Protein AF-A0A2G2Q8Y3-F1 (afdb_monomer_lite)

Radius of gyration: 14.85 Å; chains: 1; bounding box: 38×29×39 Å

Secondary structure (DSSP, 8-state):
---HHHHHHHHHHHHHHHHHHHHHHHHHHHHHHHHH-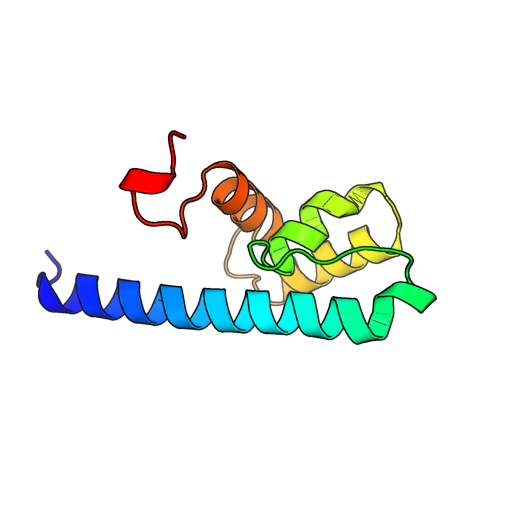-PPPTT--HHHHHHHTTTT-HHHHHHHHHHHHHTTTSTTHHHHHHHHHHTTTTS-GGGTT-

Sequence (98 aa):
MKHPKIELFLLQVKQVLIAVDQLLNTLLGLIFVFTVGVISWADETVSAKAYRLRDSSKGWYRAMRVFNAIFFWQTDHCKTAFMSELKREHLPVVYRNL

Foldseek 3Di:
DDDPVVVVVVLVVVLVVQQVQLVVQQVVQVVCCVPPVDHRDSLAGPLLVLVVCLVVDVVSVVVNVVVCVVVVVDVSVSVVSVVCSLQVVSDDPVPRPD

pLDDT: mean 93.32, std 7.57, range [53.84, 98.44]

Structure (mmCIF, N/CA/C/O backbone):
data_AF-A0A2G2Q8Y3-F1
#
_entry.id   AF-A0A2G2Q8Y3-F1
#
loop_
_atom_site.group_PDB
_atom_site.id
_atom_site.type_symbol
_atom_site.label_atom_id
_atom_site.label_alt_id
_atom_site.label_comp_id
_atom_site.label_asym_id
_atom_site.label_entity_id
_atom_site.label_seq_id
_atom_site.pdbx_PDB_ins_code
_atom_site.Cartn_x
_atom_site.Cartn_y
_atom_site.Cartn_z
_atom_site.occupancy
_atom_site.B_iso_or_equiv
_atom_site.auth_seq_id
_atom_site.auth_comp_id
_atom_site.auth_asym_id
_atom_site.auth_atom_id
_atom_site.pdbx_PDB_model_num
ATOM 1 N N . MET A 1 1 ? -20.556 -8.763 20.253 1.00 53.84 1 MET A N 1
ATOM 2 C CA . MET A 1 1 ? -20.538 -7.313 19.955 1.00 53.84 1 MET A CA 1
ATOM 3 C C . MET A 1 1 ? -19.281 -6.731 20.577 1.00 53.84 1 MET A C 1
ATOM 5 O O . MET A 1 1 ? -19.107 -6.899 21.779 1.00 53.84 1 MET A O 1
ATOM 9 N N . LYS A 1 2 ? -18.359 -6.164 19.791 1.00 59.41 2 LYS A N 1
ATOM 10 C CA . LYS A 1 2 ? -17.167 -5.515 20.360 1.00 59.41 2 LYS A CA 1
ATOM 11 C C . LYS A 1 2 ? -17.595 -4.184 20.986 1.00 59.41 2 LYS A C 1
ATOM 13 O O . LYS A 1 2 ? -18.508 -3.533 20.492 1.00 59.41 2 LYS A O 1
ATOM 18 N N . HIS A 1 3 ? -16.985 -3.812 22.106 1.00 74.69 3 HIS A N 1
ATOM 19 C CA . HIS A 1 3 ? -17.299 -2.557 22.786 1.00 74.69 3 HIS A CA 1
ATOM 20 C C . HIS A 1 3 ? -16.907 -1.366 21.884 1.00 74.69 3 HIS A C 1
ATOM 22 O O . HIS A 1 3 ? -15.804 -1.392 21.332 1.00 74.69 3 HIS A O 1
ATOM 28 N N . PRO A 1 4 ? -17.722 -0.300 21.763 1.00 88.12 4 PRO A N 1
ATOM 29 C CA . PRO A 1 4 ? -17.496 0.788 20.799 1.00 88.12 4 PRO A CA 1
ATOM 30 C C . PRO A 1 4 ? -16.113 1.450 20.925 1.00 88.12 4 PRO A C 1
ATOM 32 O O . PRO A 1 4 ? -15.467 1.754 19.928 1.00 88.12 4 PRO A O 1
ATOM 35 N N . LYS A 1 5 ? -15.586 1.593 22.149 1.00 92.44 5 LYS A N 1
ATOM 36 C CA . LYS A 1 5 ? -14.222 2.118 22.372 1.00 92.44 5 LYS A CA 1
ATOM 37 C C . LYS A 1 5 ? -13.110 1.225 21.799 1.00 92.44 5 LYS A C 1
ATOM 39 O O .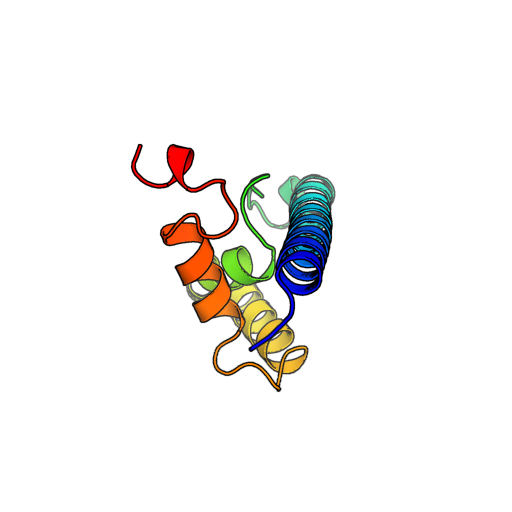 LYS A 1 5 ? -12.080 1.742 21.382 1.00 92.44 5 LYS A O 1
ATOM 44 N N . ILE A 1 6 ? -13.305 -0.096 21.774 1.00 93.25 6 ILE A N 1
ATOM 45 C CA . ILE A 1 6 ? -12.320 -1.040 21.223 1.00 93.25 6 ILE A CA 1
ATOM 46 C C . ILE A 1 6 ? -12.260 -0.889 19.702 1.00 93.25 6 ILE A C 1
ATOM 48 O O . ILE A 1 6 ? -11.174 -0.886 19.135 1.00 93.25 6 ILE A O 1
ATOM 52 N N . GLU A 1 7 ? -13.402 -0.722 19.035 1.00 91.69 7 GLU A N 1
ATOM 53 C CA . GLU A 1 7 ? -13.435 -0.526 17.581 1.00 91.69 7 GLU A CA 1
ATOM 54 C C . GLU A 1 7 ? -12.750 0.777 17.163 1.00 91.69 7 GLU A C 1
ATOM 56 O O . GLU A 1 7 ? -11.943 0.769 16.234 1.00 91.69 7 GLU A O 1
ATOM 61 N N . LEU A 1 8 ? -12.991 1.866 17.900 1.00 91.88 8 LEU A N 1
ATOM 62 C CA . LEU A 1 8 ? -12.304 3.142 17.683 1.00 91.88 8 LEU A CA 1
ATOM 63 C C . LEU A 1 8 ? -10.787 3.014 17.864 1.00 91.88 8 LEU A C 1
ATOM 65 O O . LEU A 1 8 ? -10.022 3.502 17.035 1.00 91.88 8 LEU A O 1
ATOM 69 N N . PHE A 1 9 ? -10.346 2.319 18.915 1.00 95.31 9 PHE A N 1
ATOM 70 C CA . PHE A 1 9 ? -8.92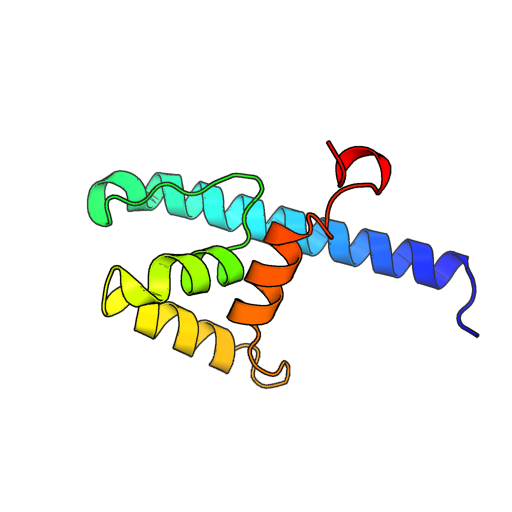4 2.075 19.144 1.00 95.31 9 PHE A CA 1
ATOM 71 C C . PHE A 1 9 ? -8.289 1.269 18.002 1.00 95.31 9 PHE A C 1
ATOM 73 O O . PHE A 1 9 ? -7.249 1.657 17.475 1.00 95.31 9 PHE A O 1
ATOM 80 N N . LEU A 1 10 ? -8.931 0.180 17.567 1.00 94.88 10 LEU A N 1
ATOM 81 C CA . LEU A 1 10 ? -8.437 -0.644 16.459 1.00 94.88 10 LEU A CA 1
ATOM 82 C C . LEU A 1 10 ? -8.385 0.134 15.137 1.00 94.88 10 LEU A C 1
ATOM 84 O O . LEU A 1 10 ? -7.438 -0.034 14.368 1.00 94.88 10 LEU A O 1
ATOM 88 N N . LEU A 1 11 ? -9.367 1.004 14.883 1.00 92.69 11 LEU A N 1
ATOM 89 C CA . LEU A 1 11 ? -9.345 1.904 13.733 1.00 92.69 11 LEU A CA 1
ATOM 90 C C . LEU A 1 11 ? -8.137 2.844 13.794 1.00 92.69 11 LEU A C 1
ATOM 92 O O . LEU A 1 11 ? -7.438 2.994 12.794 1.00 92.69 11 LEU A O 1
ATOM 96 N N . GLN A 1 12 ? -7.857 3.431 14.960 1.00 96.06 12 GLN A N 1
ATOM 97 C CA . GLN A 1 12 ? -6.716 4.327 15.131 1.00 96.06 12 GLN A CA 1
ATOM 98 C C . GLN A 1 12 ? -5.383 3.604 14.912 1.00 96.06 12 GLN A C 1
ATOM 100 O O . GLN A 1 12 ? -4.512 4.118 14.213 1.00 96.06 12 GLN A O 1
ATOM 105 N N . VAL A 1 13 ? -5.236 2.390 15.449 1.00 97.62 13 VAL A N 1
ATOM 106 C CA . VAL A 1 13 ? -4.052 1.554 15.204 1.00 97.62 13 VAL A CA 1
ATOM 107 C C . VAL A 1 13 ? -3.884 1.288 13.707 1.00 97.62 13 VAL A C 1
ATOM 109 O O . VAL A 1 13 ? -2.788 1.461 13.178 1.00 97.62 13 VAL A O 1
ATOM 112 N N . LYS A 1 14 ? -4.965 0.942 12.995 1.00 95.88 14 LYS A N 1
ATOM 113 C CA . LYS A 1 14 ? -4.927 0.735 11.539 1.00 95.88 14 LYS A CA 1
ATOM 114 C C . LYS A 1 14 ? -4.447 1.988 10.794 1.00 95.88 14 LYS A C 1
ATOM 116 O O . LYS A 1 14 ? -3.627 1.859 9.892 1.00 95.88 14 LYS A O 1
ATOM 121 N N . GLN A 1 15 ? -4.920 3.175 11.174 1.00 97.06 15 GLN A N 1
ATOM 122 C CA . GLN A 1 15 ? -4.498 4.440 10.557 1.00 97.06 15 GLN A CA 1
ATOM 123 C C . GLN A 1 15 ? -3.003 4.706 10.745 1.00 97.06 15 GLN A C 1
ATOM 125 O O . GLN A 1 15 ? -2.321 5.058 9.789 1.00 97.06 15 GLN A O 1
ATOM 130 N N . VAL A 1 16 ? -2.473 4.471 11.949 1.00 98.25 16 VAL A N 1
ATOM 131 C CA . VAL A 1 16 ? -1.033 4.620 12.214 1.00 98.25 16 VAL A CA 1
ATOM 132 C C . VAL A 1 16 ? -0.214 3.668 11.342 1.00 98.25 16 VAL A C 1
ATOM 134 O O . VAL A 1 16 ? 0.773 4.089 10.747 1.00 98.25 16 VAL A O 1
ATOM 137 N N . LEU A 1 17 ? -0.635 2.406 11.216 1.00 97.44 17 LEU A N 1
ATOM 138 C CA . LEU A 1 17 ? 0.064 1.428 10.376 1.00 97.44 17 LEU A CA 1
ATOM 139 C C . LEU A 1 17 ? 0.063 1.825 8.892 1.00 97.44 17 LEU A C 1
ATOM 141 O O . LEU A 1 17 ? 1.092 1.698 8.235 1.00 97.44 17 LEU A O 1
ATOM 145 N N . ILE A 1 18 ? -1.058 2.341 8.380 1.00 97.62 18 ILE A N 1
ATOM 146 C CA . ILE A 1 18 ? -1.152 2.840 6.998 1.00 97.62 18 ILE A CA 1
ATOM 147 C C . ILE A 1 18 ? -0.239 4.053 6.799 1.00 97.62 18 ILE A C 1
ATOM 149 O O . ILE A 1 18 ? 0.513 4.089 5.830 1.00 97.62 18 ILE A O 1
ATOM 153 N N . ALA A 1 19 ? -0.249 5.008 7.732 1.00 98.12 19 ALA A N 1
ATOM 154 C CA . ALA A 1 19 ? 0.596 6.196 7.652 1.00 98.12 19 ALA A CA 1
ATOM 155 C C . ALA A 1 19 ? 2.093 5.843 7.651 1.00 98.12 19 ALA A C 1
ATOM 157 O O . ALA A 1 19 ? 2.868 6.431 6.899 1.00 98.12 19 ALA A O 1
ATOM 158 N N . VAL A 1 20 ? 2.505 4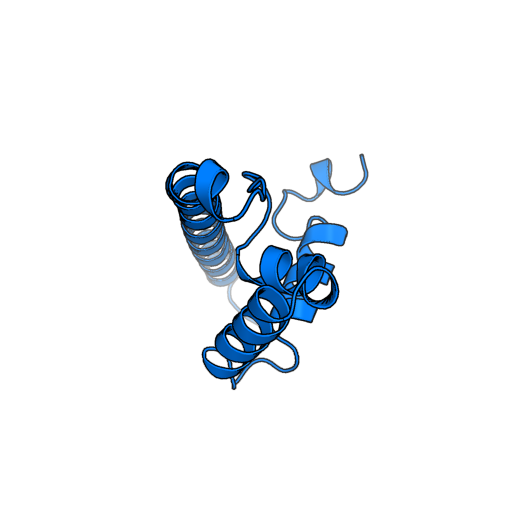.860 8.460 1.00 98.38 20 VAL A N 1
ATOM 159 C CA . VAL A 1 20 ? 3.885 4.352 8.458 1.00 98.38 20 VAL A CA 1
ATOM 160 C C . VAL A 1 20 ? 4.235 3.720 7.110 1.00 98.38 20 VAL A C 1
ATOM 162 O O . VAL A 1 20 ? 5.301 4.007 6.570 1.00 98.38 20 VAL A O 1
ATOM 165 N N . ASP A 1 21 ? 3.351 2.900 6.541 1.00 97.69 21 ASP A N 1
ATOM 166 C CA . ASP A 1 21 ? 3.581 2.270 5.236 1.00 97.69 21 ASP A CA 1
ATOM 167 C C . ASP A 1 21 ? 3.703 3.308 4.105 1.00 97.69 21 ASP A C 1
ATOM 169 O O . ASP A 1 21 ? 4.656 3.275 3.329 1.00 97.69 21 ASP A O 1
ATOM 173 N N . GLN A 1 22 ? 2.806 4.295 4.069 1.00 97.50 22 GLN A N 1
ATOM 174 C CA . GLN A 1 22 ? 2.827 5.395 3.101 1.00 97.50 22 GLN A CA 1
ATOM 175 C C . GLN A 1 22 ? 4.075 6.284 3.249 1.00 97.50 22 GLN A C 1
ATOM 177 O O . GLN A 1 22 ? 4.696 6.678 2.254 1.00 97.50 22 GLN A O 1
ATOM 182 N N . LEU A 1 23 ? 4.513 6.550 4.485 1.00 97.81 23 LEU A N 1
ATOM 183 C CA . LEU A 1 23 ? 5.786 7.225 4.737 1.00 97.81 23 LEU A CA 1
ATOM 184 C C . LEU A 1 23 ? 6.957 6.409 4.175 1.00 97.81 23 LEU A C 1
ATOM 186 O O . LEU A 1 23 ? 7.791 6.947 3.451 1.00 97.81 23 LEU A O 1
ATOM 190 N N . LEU A 1 24 ? 7.006 5.102 4.441 1.00 96.62 24 LEU A N 1
ATOM 191 C CA . LEU A 1 24 ? 8.034 4.234 3.868 1.00 96.62 24 LEU A CA 1
ATOM 192 C C . LEU A 1 24 ? 7.967 4.222 2.334 1.00 96.62 24 LEU A C 1
ATOM 194 O O . LEU A 1 24 ? 9.010 4.317 1.691 1.00 96.62 24 LEU A O 1
ATOM 198 N N . ASN A 1 25 ? 6.776 4.187 1.729 1.00 96.38 25 ASN A N 1
ATOM 199 C CA . ASN A 1 25 ? 6.614 4.238 0.274 1.00 96.38 25 ASN A CA 1
ATOM 200 C C . ASN A 1 25 ? 7.238 5.507 -0.325 1.00 96.38 25 ASN A C 1
ATOM 202 O O . ASN A 1 25 ? 7.966 5.434 -1.320 1.00 96.38 25 ASN A O 1
ATOM 206 N N . THR A 1 26 ? 6.984 6.669 0.279 1.00 97.12 26 THR A N 1
ATOM 207 C CA . THR A 1 26 ? 7.533 7.952 -0.191 1.00 97.12 26 THR A CA 1
ATOM 208 C C . THR A 1 26 ? 9.039 8.070 0.039 1.00 97.12 26 THR A C 1
ATOM 210 O O . THR A 1 26 ? 9.749 8.501 -0.870 1.00 97.12 26 THR A O 1
ATOM 213 N N . LEU A 1 27 ? 9.554 7.598 1.179 1.00 96.44 27 LEU A N 1
ATOM 214 C CA . LEU A 1 27 ? 10.996 7.543 1.448 1.00 96.44 27 LEU A CA 1
ATOM 215 C C . LEU A 1 27 ? 11.728 6.619 0.463 1.00 96.44 27 LEU A C 1
ATOM 217 O O . LEU A 1 27 ? 12.767 6.991 -0.080 1.00 96.44 27 LEU A O 1
ATOM 221 N N . LEU A 1 28 ? 11.164 5.444 0.165 1.00 92.12 28 LEU A N 1
ATOM 222 C CA . LEU A 1 28 ? 11.683 4.558 -0.881 1.00 92.12 28 LEU A CA 1
ATOM 223 C C . LEU A 1 28 ? 11.631 5.242 -2.253 1.00 92.12 28 LEU A C 1
ATOM 225 O O . LEU A 1 28 ? 12.574 5.131 -3.030 1.00 92.12 28 LEU A O 1
ATOM 229 N N . GLY A 1 29 ? 10.566 5.992 -2.540 1.00 93.12 29 GLY A N 1
ATOM 230 C CA . GLY A 1 29 ? 10.475 6.829 -3.735 1.00 93.12 29 GLY A CA 1
ATOM 231 C C . GLY A 1 29 ? 11.661 7.786 -3.852 1.00 93.12 29 GLY A C 1
ATOM 232 O O . GLY A 1 29 ? 12.326 7.790 -4.880 1.00 93.12 29 GLY A O 1
ATOM 233 N N . LEU A 1 30 ? 11.991 8.523 -2.789 1.00 93.06 30 LEU A N 1
ATOM 234 C CA . LEU A 1 30 ? 13.131 9.448 -2.775 1.00 93.06 30 LEU A CA 1
ATOM 235 C C . LEU A 1 30 ? 14.466 8.745 -3.074 1.00 93.06 30 LEU A C 1
ATOM 237 O O . LEU A 1 30 ? 15.266 9.250 -3.858 1.00 93.06 30 LEU A O 1
ATOM 241 N N . ILE A 1 31 ? 14.691 7.573 -2.478 1.00 90.94 31 ILE A N 1
ATOM 242 C CA . ILE A 1 31 ? 15.936 6.805 -2.637 1.00 90.94 31 ILE A CA 1
ATOM 243 C C . ILE A 1 31 ? 16.041 6.195 -4.043 1.00 90.94 31 ILE A C 1
ATOM 245 O O . ILE A 1 31 ? 17.126 6.139 -4.624 1.00 90.94 31 ILE A O 1
ATOM 249 N N . PHE A 1 32 ? 14.921 5.729 -4.601 1.00 89.25 32 PHE A N 1
ATOM 250 C CA . PHE A 1 32 ? 14.910 4.891 -5.799 1.00 89.25 32 PHE A CA 1
ATOM 251 C C . PHE A 1 32 ? 14.360 5.574 -7.060 1.00 89.25 32 PHE A C 1
ATOM 253 O O . PHE A 1 32 ? 14.390 4.966 -8.130 1.00 89.25 32 PHE A O 1
ATOM 260 N N . VAL A 1 33 ? 13.892 6.828 -7.001 1.00 92.00 33 VAL A N 1
ATOM 261 C CA . VAL A 1 33 ? 13.309 7.521 -8.170 1.00 92.00 33 VAL A CA 1
ATOM 262 C C . VAL A 1 33 ? 14.293 7.605 -9.338 1.00 92.00 33 VAL A C 1
ATOM 264 O O . VAL A 1 33 ? 13.909 7.341 -10.475 1.00 92.00 33 VAL A O 1
ATOM 267 N N . PHE A 1 34 ? 15.574 7.859 -9.064 1.00 90.44 34 PHE A N 1
ATOM 268 C CA . PHE A 1 34 ? 16.612 7.951 -10.096 1.00 90.44 34 PHE A CA 1
ATOM 269 C C . PHE A 1 34 ? 17.140 6.590 -10.579 1.00 90.44 34 PHE A C 1
ATOM 271 O O . PHE A 1 34 ? 17.814 6.537 -11.602 1.00 90.44 34 PHE A O 1
ATOM 278 N N . THR A 1 35 ? 16.845 5.489 -9.875 1.00 84.69 35 THR A N 1
ATOM 279 C CA . THR A 1 35 ? 17.346 4.141 -10.216 1.00 84.69 35 THR A CA 1
ATOM 280 C C . THR A 1 35 ? 16.275 3.236 -10.822 1.00 84.69 35 THR A C 1
ATOM 282 O O . THR A 1 35 ? 16.577 2.434 -11.702 1.00 84.69 35 THR A O 1
ATOM 285 N N . VAL A 1 36 ? 15.021 3.368 -10.383 1.00 80.62 36 VAL A N 1
ATOM 286 C CA . VAL A 1 36 ? 13.880 2.552 -10.834 1.00 80.62 36 VAL A CA 1
ATOM 287 C C . VAL A 1 36 ? 12.958 3.341 -11.772 1.00 80.62 36 VAL A C 1
ATOM 289 O O . VAL A 1 36 ? 12.179 2.736 -12.503 1.00 80.62 36 VAL A O 1
ATOM 292 N N . GLY A 1 37 ? 13.039 4.679 -11.784 1.00 83.81 37 GLY A N 1
ATOM 293 C CA . GLY A 1 37 ? 12.227 5.531 -12.661 1.00 83.81 37 GLY A CA 1
ATOM 294 C C . GLY A 1 37 ? 10.736 5.536 -12.310 1.00 83.81 37 GLY A C 1
ATOM 295 O O . GLY A 1 37 ? 9.895 5.714 -13.187 1.00 83.81 37 GLY A O 1
ATOM 296 N N . VAL A 1 38 ? 10.389 5.295 -11.040 1.00 83.69 38 VAL A N 1
ATOM 297 C CA . VAL A 1 38 ? 9.000 5.169 -10.578 1.00 83.69 38 VAL A CA 1
ATOM 298 C C . VAL A 1 38 ? 8.728 6.119 -9.418 1.00 83.69 38 VAL A C 1
ATOM 300 O O . VAL A 1 38 ? 9.427 6.099 -8.407 1.00 83.69 38 VAL A O 1
ATOM 303 N N . ILE A 1 39 ? 7.638 6.874 -9.531 1.00 90.50 39 ILE A N 1
ATOM 304 C CA . ILE A 1 39 ? 7.142 7.784 -8.493 1.00 90.50 39 ILE A CA 1
ATOM 305 C C . ILE A 1 39 ? 6.378 6.999 -7.412 1.00 90.50 39 ILE A C 1
ATOM 307 O O . ILE A 1 39 ? 5.654 6.042 -7.708 1.00 90.50 39 ILE A O 1
ATOM 311 N N . SER A 1 40 ? 6.555 7.397 -6.152 1.00 93.44 40 SER A N 1
ATOM 312 C CA . SER A 1 40 ? 5.725 6.975 -5.015 1.00 93.44 40 SER A CA 1
ATOM 313 C C . SER A 1 40 ? 4.768 8.095 -4.623 1.00 93.44 40 SER A C 1
ATOM 315 O O . SER A 1 40 ? 5.179 9.253 -4.586 1.00 93.44 40 SER A O 1
ATOM 317 N N . TRP A 1 41 ? 3.531 7.743 -4.285 1.00 95.06 41 TRP A N 1
ATOM 318 C CA . TRP A 1 41 ? 2.517 8.687 -3.816 1.00 95.06 41 TRP A CA 1
ATOM 319 C C . TRP A 1 41 ? 2.341 8.586 -2.298 1.00 95.06 41 TRP A C 1
ATOM 321 O O . TRP A 1 41 ? 2.523 7.512 -1.723 1.00 95.06 41 TRP A O 1
ATOM 331 N N . ALA A 1 42 ? 2.010 9.705 -1.650 1.00 95.44 42 ALA A N 1
ATOM 332 C CA . ALA A 1 42 ? 1.847 9.777 -0.196 1.00 95.44 42 ALA A CA 1
ATOM 333 C C . ALA A 1 42 ? 0.565 9.096 0.311 1.00 95.44 42 ALA A C 1
ATOM 335 O O . ALA A 1 42 ? 0.464 8.788 1.489 1.00 95.44 42 ALA A O 1
ATOM 336 N N . ASP A 1 43 ? -0.397 8.849 -0.571 1.00 93.94 43 ASP A N 1
ATOM 337 C CA . ASP A 1 43 ? -1.679 8.193 -0.314 1.00 93.94 43 ASP A CA 1
ATOM 338 C C . ASP A 1 43 ? -1.713 6.743 -0.826 1.00 93.94 43 ASP A C 1
ATOM 340 O O . ASP A 1 43 ? -2.759 6.102 -0.816 1.00 93.94 43 ASP A O 1
ATOM 344 N N . GLU A 1 44 ? -0.568 6.196 -1.243 1.00 97.25 44 GLU A N 1
ATOM 345 C CA . GLU A 1 44 ? -0.455 4.833 -1.756 1.00 97.25 44 GLU A CA 1
ATOM 346 C C . GLU A 1 44 ? 0.426 3.973 -0.847 1.00 97.25 44 GLU A C 1
ATOM 348 O O . GLU A 1 44 ? 1.590 4.296 -0.593 1.00 97.25 44 GLU A O 1
ATOM 353 N N . THR A 1 45 ? -0.113 2.837 -0.411 1.00 97.75 45 THR A N 1
ATOM 354 C CA . THR A 1 45 ? 0.658 1.802 0.284 1.00 97.75 45 THR A CA 1
ATOM 355 C C . THR A 1 45 ? 1.617 1.050 -0.648 1.00 97.75 45 THR A C 1
ATOM 357 O O . THR A 1 45 ? 1.350 0.850 -1.838 1.00 97.75 45 THR A O 1
ATOM 360 N N . VAL A 1 46 ? 2.736 0.551 -0.113 1.00 96.75 46 VAL A N 1
ATOM 361 C CA . VAL A 1 46 ? 3.759 -0.196 -0.872 1.00 96.75 46 VAL A CA 1
ATOM 362 C C . VAL A 1 46 ? 3.156 -1.435 -1.544 1.00 96.75 46 VAL A C 1
ATOM 364 O O . VAL A 1 46 ? 3.445 -1.727 -2.710 1.00 96.75 46 VAL A O 1
ATOM 367 N N . SER A 1 47 ? 2.270 -2.143 -0.841 1.00 97.69 47 SER A N 1
ATOM 368 C CA . SER A 1 47 ? 1.565 -3.313 -1.373 1.00 97.69 47 SER A CA 1
ATOM 369 C C . SER A 1 47 ? 0.635 -2.963 -2.538 1.00 97.69 47 SER A C 1
ATOM 371 O O . SER A 1 47 ? 0.620 -3.685 -3.540 1.00 97.69 47 SER A O 1
ATOM 373 N N . ALA A 1 48 ? -0.104 -1.850 -2.453 1.00 98.06 48 ALA A N 1
ATOM 374 C CA . ALA A 1 48 ? -0.948 -1.375 -3.547 1.00 98.06 48 ALA A CA 1
ATOM 375 C C . ALA A 1 48 ? -0.109 -0.970 -4.768 1.00 98.06 48 ALA A C 1
ATOM 377 O O . ALA A 1 48 ? -0.408 -1.392 -5.890 1.00 98.06 48 ALA A O 1
ATOM 378 N N . LYS A 1 49 ? 1.001 -0.253 -4.543 1.00 96.62 49 LYS A N 1
ATOM 379 C CA . LYS A 1 49 ? 1.968 0.119 -5.585 1.00 96.62 49 LYS A CA 1
ATOM 380 C C . LYS A 1 49 ? 2.524 -1.103 -6.310 1.00 96.62 49 LYS A C 1
ATOM 382 O O . LYS A 1 49 ? 2.560 -1.132 -7.542 1.00 96.62 49 LYS A O 1
ATOM 387 N N . ALA A 1 50 ? 2.925 -2.131 -5.561 1.00 96.69 50 ALA A N 1
ATOM 388 C CA . ALA A 1 50 ? 3.456 -3.364 -6.130 1.00 96.69 50 ALA A CA 1
ATOM 389 C C . ALA A 1 50 ? 2.432 -4.068 -7.030 1.00 96.69 50 ALA A C 1
ATOM 391 O O . ALA A 1 50 ? 2.790 -4.538 -8.109 1.00 96.69 50 ALA A O 1
ATOM 392 N N . TYR A 1 51 ? 1.155 -4.094 -6.636 1.00 97.94 51 TYR A N 1
ATOM 393 C CA . TYR A 1 51 ? 0.091 -4.633 -7.482 1.00 97.94 51 TYR A CA 1
ATOM 394 C C . TYR A 1 51 ? -0.175 -3.764 -8.717 1.00 97.94 51 TYR A C 1
ATOM 396 O O . TYR A 1 51 ? -0.309 -4.305 -9.816 1.00 97.94 51 TYR A O 1
ATOM 404 N N . ARG A 1 52 ? -0.232 -2.433 -8.572 1.00 97.12 52 ARG A N 1
ATOM 405 C CA . ARG A 1 52 ? -0.455 -1.495 -9.687 1.00 97.12 52 ARG A CA 1
ATOM 406 C C . ARG A 1 52 ? 0.632 -1.608 -10.755 1.00 97.12 52 ARG A C 1
ATOM 408 O O . ARG A 1 52 ? 0.333 -1.543 -11.942 1.00 97.12 52 ARG A O 1
ATOM 415 N N . LEU A 1 53 ? 1.881 -1.809 -10.336 1.00 95.81 53 LEU A N 1
ATOM 416 C CA . LEU A 1 53 ? 3.045 -1.892 -11.220 1.00 95.81 53 LEU A CA 1
ATOM 417 C C . LEU A 1 53 ? 3.431 -3.320 -11.610 1.00 95.81 53 LEU A C 1
ATOM 419 O O . LEU A 1 53 ? 4.396 -3.495 -12.346 1.00 95.81 53 LEU A O 1
ATOM 423 N N . ARG A 1 54 ? 2.708 -4.348 -11.156 1.00 96.81 54 ARG A N 1
ATOM 424 C CA . ARG A 1 54 ? 3.085 -5.757 -11.373 1.00 96.81 54 ARG A CA 1
ATOM 425 C C . ARG A 1 54 ? 3.341 -6.105 -12.848 1.00 96.81 54 ARG A C 1
ATOM 427 O O . ARG A 1 54 ? 4.211 -6.920 -13.127 1.00 96.81 54 ARG A O 1
ATOM 434 N N . ASP A 1 55 ? 2.619 -5.463 -13.766 1.00 96.19 55 ASP A N 1
ATOM 435 C CA . ASP A 1 55 ? 2.699 -5.719 -15.208 1.00 96.19 55 ASP A CA 1
ATOM 436 C C . ASP A 1 55 ? 3.694 -4.782 -15.923 1.00 96.19 55 ASP A C 1
ATOM 438 O O . ASP A 1 55 ? 3.987 -4.978 -17.099 1.00 96.19 55 ASP A O 1
ATOM 442 N N . SER A 1 56 ? 4.254 -3.780 -15.229 1.00 93.06 56 SER A N 1
ATOM 443 C CA . SER A 1 56 ? 5.217 -2.836 -15.818 1.00 93.06 56 SER A CA 1
ATOM 444 C C . SER A 1 56 ? 6.635 -3.401 -15.891 1.00 93.06 56 SER A C 1
ATOM 446 O O . SER A 1 56 ? 7.417 -3.012 -16.757 1.00 93.06 56 SER A O 1
ATOM 448 N N . SER A 1 57 ? 6.996 -4.327 -14.994 1.00 91.75 57 SER A N 1
ATOM 449 C CA . SER A 1 57 ? 8.282 -5.021 -15.044 1.00 91.75 57 SER A CA 1
ATOM 450 C C . SER A 1 57 ? 8.270 -6.343 -14.275 1.00 91.75 57 SER A C 1
ATOM 452 O O . SER A 1 57 ? 7.547 -6.528 -13.293 1.00 91.75 57 SER A O 1
ATOM 454 N N . LYS A 1 58 ? 9.176 -7.257 -14.652 1.00 94.06 58 LYS A N 1
ATOM 455 C CA . LYS A 1 58 ? 9.410 -8.508 -13.904 1.00 94.06 58 LYS A CA 1
ATOM 456 C C . LYS A 1 58 ? 9.826 -8.251 -12.448 1.00 94.06 58 LYS A C 1
ATOM 458 O O . LYS A 1 58 ? 9.577 -9.098 -11.593 1.00 94.06 58 LYS A O 1
ATOM 463 N N . GLY A 1 59 ? 10.470 -7.114 -12.167 1.00 93.31 59 GLY A N 1
ATOM 464 C CA . GLY A 1 59 ? 10.873 -6.719 -10.817 1.00 93.31 59 GLY A CA 1
ATOM 465 C C . GLY A 1 59 ? 9.666 -6.436 -9.926 1.00 93.31 59 GLY A C 1
ATOM 466 O O . GLY A 1 59 ? 9.570 -6.992 -8.835 1.00 93.31 59 GLY A O 1
ATOM 467 N N . TRP A 1 60 ? 8.698 -5.666 -10.426 1.00 94.38 60 TRP A N 1
ATOM 468 C CA . TRP A 1 60 ? 7.466 -5.370 -9.694 1.00 94.38 60 TRP A CA 1
ATOM 469 C C . TRP A 1 60 ? 6.570 -6.593 -9.524 1.00 94.38 60 TRP A C 1
ATOM 471 O O . TRP A 1 60 ? 6.045 -6.808 -8.433 1.00 94.38 60 TRP A O 1
ATOM 481 N N . TYR A 1 61 ? 6.477 -7.459 -10.539 1.00 96.44 61 TYR A N 1
ATOM 482 C CA . TYR A 1 61 ? 5.799 -8.749 -10.388 1.00 96.44 61 TYR A CA 1
ATOM 483 C C . TYR A 1 61 ? 6.399 -9.583 -9.243 1.00 96.44 61 TYR A C 1
ATOM 485 O O . TYR A 1 61 ? 5.674 -10.143 -8.420 1.00 96.44 61 TYR A O 1
ATOM 493 N N . ARG A 1 62 ? 7.736 -9.641 -9.146 1.00 96.94 62 ARG A N 1
ATOM 494 C CA . ARG A 1 62 ? 8.428 -10.330 -8.044 1.00 96.94 62 ARG A CA 1
ATOM 495 C C . ARG A 1 62 ? 8.175 -9.650 -6.700 1.00 96.94 62 ARG A C 1
ATOM 497 O O . ARG A 1 62 ? 7.878 -10.358 -5.746 1.00 96.94 62 ARG A O 1
ATOM 504 N N . ALA A 1 63 ? 8.240 -8.321 -6.631 1.00 94.75 63 ALA A N 1
ATOM 505 C CA . ALA A 1 63 ? 7.955 -7.567 -5.409 1.00 94.75 63 ALA A CA 1
ATOM 506 C C . ALA A 1 63 ? 6.537 -7.852 -4.887 1.00 94.75 63 ALA A C 1
ATOM 508 O O . ALA A 1 63 ? 6.372 -8.200 -3.723 1.00 94.75 63 ALA A O 1
ATOM 509 N N . MET A 1 64 ? 5.527 -7.825 -5.765 1.00 97.31 64 MET A N 1
ATOM 510 C CA . MET A 1 64 ? 4.149 -8.194 -5.422 1.00 97.31 64 MET A CA 1
ATOM 511 C C . MET A 1 64 ? 4.068 -9.618 -4.851 1.00 97.31 64 MET A C 1
ATOM 513 O O . MET A 1 64 ? 3.414 -9.846 -3.836 1.00 97.31 64 MET A O 1
ATOM 517 N N . ARG A 1 65 ? 4.752 -10.589 -5.472 1.00 97.69 65 ARG A N 1
ATOM 518 C CA . ARG A 1 65 ? 4.790 -11.970 -4.962 1.00 97.69 65 ARG A CA 1
ATOM 519 C C . ARG A 1 65 ? 5.475 -12.077 -3.600 1.00 97.69 65 ARG A C 1
ATOM 521 O O . ARG A 1 65 ? 5.003 -12.845 -2.769 1.00 97.69 65 ARG A O 1
ATOM 528 N N . VAL A 1 66 ? 6.551 -11.324 -3.372 1.00 97.69 66 VAL A N 1
ATOM 529 C CA . VAL A 1 66 ? 7.241 -11.266 -2.074 1.00 97.69 66 VAL A CA 1
ATOM 530 C C . VAL A 1 66 ? 6.311 -10.706 -1.004 1.00 97.69 66 VAL A C 1
ATOM 532 O O . VAL A 1 66 ? 6.158 -11.332 0.037 1.00 97.69 66 VAL A O 1
ATOM 535 N N . PHE A 1 67 ? 5.634 -9.589 -1.265 1.00 97.12 67 PHE A N 1
ATOM 536 C CA . PHE A 1 67 ? 4.694 -9.017 -0.302 1.00 97.12 67 PHE A CA 1
ATOM 537 C C . PHE A 1 67 ? 3.515 -9.955 -0.017 1.00 97.12 67 PHE A C 1
ATOM 539 O O . PHE A 1 67 ? 3.219 -10.204 1.147 1.00 97.12 67 PHE A O 1
ATOM 546 N N . ASN A 1 68 ? 2.911 -10.577 -1.035 1.00 97.12 68 ASN A N 1
ATOM 547 C CA . ASN A 1 68 ? 1.887 -11.608 -0.817 1.00 97.12 68 ASN A CA 1
ATOM 548 C C . ASN A 1 68 ? 2.402 -12.791 0.027 1.00 97.12 68 ASN A C 1
ATOM 550 O O . ASN A 1 68 ? 1.635 -13.363 0.793 1.00 97.12 68 AS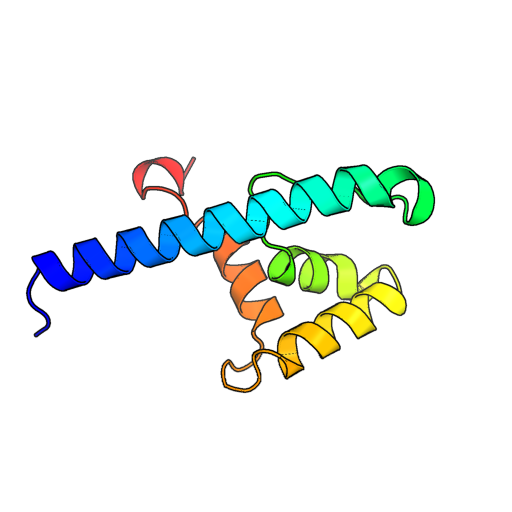N A O 1
ATOM 554 N N . ALA A 1 69 ? 3.682 -13.162 -0.089 1.00 97.00 69 ALA A N 1
ATOM 555 C CA . ALA A 1 69 ? 4.282 -14.218 0.727 1.00 97.00 69 ALA A CA 1
ATOM 556 C C . ALA A 1 69 ? 4.574 -13.768 2.170 1.00 97.00 69 ALA A C 1
ATOM 558 O O . ALA A 1 69 ? 4.372 -14.547 3.096 1.00 97.00 69 ALA A O 1
ATOM 559 N N . ILE A 1 70 ? 5.009 -12.519 2.379 1.00 96.94 70 ILE A N 1
ATOM 560 C CA . ILE A 1 70 ? 5.168 -11.940 3.724 1.00 96.94 70 ILE A CA 1
ATOM 561 C C . ILE A 1 70 ? 3.816 -11.937 4.442 1.00 96.94 70 ILE A C 1
ATOM 563 O O . ILE A 1 70 ? 3.739 -12.337 5.598 1.00 96.94 70 ILE A O 1
ATOM 567 N N . PHE A 1 71 ? 2.749 -11.561 3.736 1.00 95.50 71 PHE A N 1
ATOM 568 C CA . PHE A 1 71 ? 1.377 -11.542 4.239 1.00 95.50 71 PHE A CA 1
ATOM 569 C C . PHE A 1 71 ? 0.593 -12.804 3.850 1.00 95.50 71 PHE A C 1
ATOM 571 O O . PHE A 1 71 ? -0.570 -12.715 3.463 1.00 95.50 71 PHE A O 1
ATOM 578 N N . PHE A 1 72 ? 1.200 -13.991 3.960 1.00 96.12 72 PHE A N 1
ATOM 579 C CA . PHE A 1 72 ? 0.602 -15.254 3.493 1.00 96.12 72 PHE A CA 1
ATOM 580 C C . PHE A 1 72 ? -0.770 -15.586 4.111 1.00 96.12 72 PHE A C 1
ATOM 582 O O . PHE A 1 72 ? -1.536 -16.354 3.536 1.00 96.12 72 PHE A O 1
ATOM 589 N N . TRP A 1 73 ? -1.096 -15.017 5.277 1.00 97.06 73 TRP A N 1
ATOM 590 C CA . TRP A 1 73 ? -2.400 -15.170 5.936 1.00 97.06 73 TRP A CA 1
ATOM 591 C C . TRP A 1 73 ? -3.498 -14.267 5.349 1.00 97.06 73 TRP A C 1
ATOM 593 O O . TRP A 1 73 ? -4.641 -14.312 5.801 1.00 97.06 73 TRP A O 1
ATOM 603 N N . GLN A 1 74 ? -3.166 -13.425 4.369 1.00 95.19 74 GLN A N 1
ATOM 604 C CA . GLN A 1 74 ? -4.097 -12.564 3.651 1.00 95.19 74 GLN A CA 1
ATOM 605 C C . GLN A 1 74 ? -4.123 -12.960 2.176 1.00 95.19 74 GLN A C 1
ATOM 607 O O . GLN A 1 74 ? -3.198 -12.669 1.417 1.00 95.19 74 GLN A O 1
ATOM 612 N N . THR A 1 75 ? -5.210 -13.609 1.758 1.00 94.00 75 THR A N 1
ATOM 613 C CA . THR A 1 75 ? -5.424 -13.993 0.359 1.00 94.00 75 THR A CA 1
ATOM 614 C C . THR A 1 75 ? -5.342 -12.768 -0.548 1.00 94.00 75 THR A C 1
ATOM 616 O O . THR A 1 75 ? -6.047 -11.783 -0.332 1.00 94.00 75 THR A O 1
ATOM 619 N N . ASP A 1 76 ? -4.474 -12.832 -1.560 1.00 94.62 76 ASP A N 1
ATOM 620 C CA . ASP A 1 76 ? -4.229 -11.746 -2.513 1.00 94.62 76 ASP A CA 1
ATOM 621 C C . ASP A 1 76 ? -3.995 -10.377 -1.839 1.00 94.62 76 ASP A C 1
ATOM 623 O O . ASP A 1 76 ? -4.569 -9.362 -2.250 1.00 94.62 76 ASP A O 1
ATOM 627 N N . HIS A 1 77 ? -3.151 -10.339 -0.800 1.00 97.44 77 HIS A N 1
ATOM 628 C CA . HIS A 1 77 ? -2.844 -9.141 -0.009 1.00 97.44 77 HIS A CA 1
ATOM 629 C C . HIS A 1 77 ? -2.653 -7.869 -0.855 1.00 97.44 77 HIS A C 1
ATOM 631 O O . HIS A 1 77 ? -3.363 -6.883 -0.658 1.00 97.44 77 HIS A O 1
ATOM 637 N N . CYS A 1 78 ? -1.742 -7.886 -1.835 1.00 98.00 78 CYS A N 1
ATOM 638 C CA . CYS A 1 78 ? -1.436 -6.702 -2.643 1.00 98.00 78 CYS A CA 1
ATOM 639 C C . CYS A 1 78 ? -2.614 -6.256 -3.521 1.00 98.00 78 CYS A C 1
ATOM 641 O O . CYS A 1 78 ? -2.831 -5.058 -3.700 1.00 98.00 78 CYS A O 1
ATOM 643 N N . LYS A 1 79 ? -3.402 -7.203 -4.048 1.00 98.44 79 LYS A N 1
ATOM 644 C CA . LYS A 1 79 ? -4.619 -6.888 -4.812 1.00 98.44 79 LYS A CA 1
ATOM 645 C C . LYS A 1 79 ? -5.658 -6.244 -3.908 1.00 98.44 79 LYS A C 1
ATOM 647 O O . LYS A 1 79 ? -6.266 -5.251 -4.289 1.00 98.44 79 LYS A O 1
ATOM 652 N N . THR A 1 80 ? -5.847 -6.796 -2.714 1.00 97.94 80 THR A 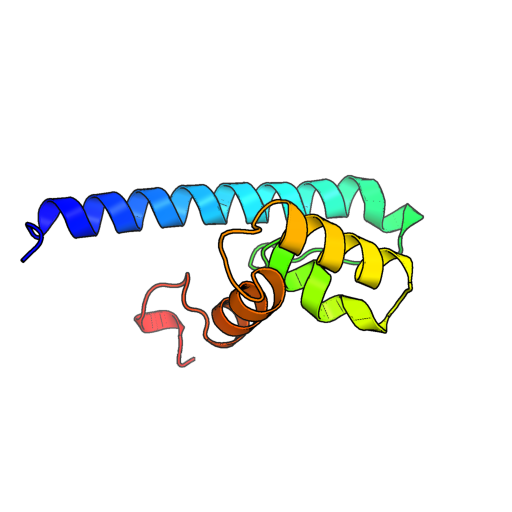N 1
ATOM 653 C CA . THR A 1 80 ? -6.784 -6.262 -1.724 1.00 97.94 80 THR A CA 1
ATOM 654 C C . THR A 1 80 ? -6.381 -4.851 -1.305 1.00 97.94 80 THR A C 1
ATOM 656 O O . THR A 1 80 ? -7.225 -3.962 -1.337 1.00 97.94 80 THR A O 1
ATOM 659 N N . ALA A 1 81 ? -5.093 -4.616 -1.028 1.00 97.75 81 ALA A N 1
ATOM 660 C CA . ALA A 1 81 ? -4.561 -3.284 -0.743 1.00 97.75 81 ALA A CA 1
ATOM 661 C C . ALA A 1 81 ? -4.862 -2.301 -1.884 1.00 97.75 81 ALA A C 1
ATOM 663 O O . ALA A 1 81 ? -5.433 -1.242 -1.647 1.00 97.75 81 ALA A O 1
ATOM 664 N N . PHE A 1 82 ? -4.585 -2.685 -3.135 1.00 98.00 82 PHE A N 1
ATOM 665 C CA . PHE A 1 82 ? -4.904 -1.863 -4.304 1.00 98.00 82 PHE A CA 1
ATOM 666 C C . PHE A 1 82 ? -6.400 -1.533 -4.420 1.00 98.00 82 PHE A C 1
ATOM 668 O O . PHE A 1 82 ? -6.764 -0.388 -4.681 1.00 98.00 82 PHE A O 1
ATOM 675 N N . MET A 1 83 ? -7.285 -2.505 -4.180 1.00 98.06 83 MET A N 1
ATOM 676 C CA . MET A 1 83 ? -8.730 -2.258 -4.181 1.00 98.06 83 MET A CA 1
ATOM 677 C C . MET A 1 83 ? -9.167 -1.327 -3.040 1.00 98.06 83 MET A C 1
ATOM 679 O O . MET A 1 83 ? -10.085 -0.531 -3.238 1.00 98.06 83 MET A O 1
ATOM 683 N N . SER A 1 84 ? -8.530 -1.406 -1.868 1.00 96.25 84 SER A N 1
ATOM 684 C CA . SER A 1 84 ? -8.775 -0.485 -0.753 1.00 96.25 84 SER A CA 1
ATOM 685 C C . SER A 1 84 ? -8.352 0.949 -1.084 1.00 96.25 84 SER A C 1
ATOM 687 O O . SER A 1 84 ? -9.087 1.871 -0.724 1.00 96.25 84 SER A O 1
ATOM 689 N N . GLU A 1 85 ? -7.241 1.145 -1.809 1.00 96.62 85 GLU A N 1
ATOM 690 C CA . GLU A 1 85 ? -6.832 2.477 -2.289 1.00 96.62 85 GLU A CA 1
ATOM 691 C C . GLU A 1 85 ? -7.827 3.041 -3.303 1.00 96.62 85 GLU A C 1
ATOM 693 O O . GLU A 1 85 ? -8.279 4.174 -3.153 1.00 96.62 85 GLU A O 1
ATOM 698 N N . LEU A 1 86 ? -8.255 2.234 -4.285 1.00 95.56 86 LEU A N 1
ATOM 699 C CA . LEU A 1 86 ? -9.265 2.652 -5.268 1.00 95.56 86 LEU A CA 1
ATOM 700 C C . LEU A 1 86 ? -10.572 3.108 -4.606 1.00 95.56 86 LEU A C 1
ATOM 702 O O . LEU A 1 86 ? -11.216 4.045 -5.067 1.00 95.56 86 LEU A O 1
ATOM 706 N N . LYS A 1 87 ? -10.958 2.447 -3.513 1.00 95.50 87 LYS A N 1
ATOM 707 C CA . LYS A 1 87 ? -12.150 2.776 -2.720 1.00 95.50 87 LYS A CA 1
ATOM 708 C C . LYS A 1 87 ? -11.905 3.854 -1.661 1.00 95.50 87 LYS A C 1
ATOM 710 O O . LYS A 1 87 ? -12.839 4.207 -0.938 1.00 95.50 87 LYS A O 1
ATOM 715 N N . ARG A 1 88 ? -10.665 4.341 -1.522 1.00 95.25 88 ARG A N 1
ATOM 716 C CA . ARG A 1 88 ? -10.241 5.310 -0.501 1.00 95.25 88 ARG A CA 1
ATOM 717 C C . ARG A 1 88 ? -10.639 4.877 0.916 1.00 95.25 88 ARG A C 1
ATOM 719 O O . ARG A 1 88 ? -11.049 5.687 1.747 1.00 95.25 88 ARG A O 1
ATOM 726 N N . GLU A 1 89 ? -10.551 3.579 1.213 1.00 94.50 89 GLU A N 1
ATOM 727 C CA . GLU A 1 89 ? -11.045 3.008 2.478 1.00 94.50 89 GLU A CA 1
ATOM 728 C C . GLU A 1 89 ? -10.299 3.532 3.709 1.00 94.50 89 GLU A C 1
ATOM 730 O O . GLU A 1 89 ? -10.844 3.516 4.817 1.00 94.50 89 GLU A O 1
ATOM 735 N N . HIS A 1 90 ? -9.060 3.987 3.525 1.00 93.06 90 HIS A N 1
ATOM 736 C CA . HIS A 1 90 ? -8.247 4.566 4.586 1.00 93.06 90 HIS A CA 1
ATOM 737 C C . HIS A 1 90 ? -8.645 6.017 4.907 1.00 93.06 90 HIS A C 1
ATOM 739 O O . HIS A 1 90 ? -8.429 6.461 6.031 1.00 93.06 90 HIS A O 1
ATOM 745 N N . LEU A 1 91 ? -9.293 6.735 3.984 1.00 94.12 91 LEU A N 1
ATOM 746 C CA . LEU A 1 91 ? -9.740 8.107 4.219 1.00 94.12 91 LEU A CA 1
ATOM 747 C C . LEU A 1 91 ? -11.007 8.158 5.090 1.00 94.12 91 LEU A C 1
ATOM 749 O O . LEU A 1 91 ? -11.814 7.216 5.082 1.00 94.12 91 LEU A O 1
ATOM 753 N N . PRO A 1 92 ? -11.247 9.274 5.803 1.00 92.94 92 PRO A N 1
ATOM 754 C CA . PRO A 1 92 ? -12.554 9.578 6.375 1.00 92.94 92 PRO A CA 1
ATOM 755 C C . PRO A 1 92 ? -13.672 9.490 5.326 1.00 92.94 92 PRO A C 1
ATOM 757 O O . PRO A 1 92 ? -13.484 9.876 4.174 1.00 92.94 92 PRO A O 1
ATOM 760 N N . VAL A 1 93 ? -14.854 9.007 5.731 1.00 91.31 93 VAL A N 1
ATOM 761 C CA . VAL A 1 93 ? -15.992 8.737 4.824 1.00 91.31 93 VAL A CA 1
ATOM 762 C C . VAL A 1 93 ? -16.365 9.959 3.977 1.00 91.31 93 VAL A C 1
ATOM 764 O O . VAL A 1 93 ? -16.656 9.806 2.794 1.00 91.31 93 VAL A O 1
ATOM 767 N N . VAL A 1 94 ? -16.279 11.161 4.554 1.00 93.38 94 VAL A N 1
ATOM 768 C CA . VAL A 1 94 ? -16.577 12.435 3.876 1.00 93.38 94 VAL A CA 1
ATOM 769 C C . VAL A 1 94 ? -15.714 12.688 2.629 1.00 93.38 94 VAL A C 1
ATOM 771 O O . VAL A 1 94 ? -16.161 13.379 1.723 1.00 93.38 94 VAL A O 1
ATOM 774 N N . TYR A 1 95 ? -14.520 12.093 2.535 1.00 92.50 95 TYR A N 1
ATOM 775 C CA . TYR A 1 95 ? -13.602 12.283 1.404 1.00 92.50 95 TYR A CA 1
ATOM 776 C C . TYR A 1 95 ? -13.666 11.171 0.346 1.00 92.50 95 TYR A C 1
ATOM 778 O O . TYR A 1 95 ? -12.991 11.259 -0.676 1.00 92.50 95 TYR A O 1
ATOM 786 N N . ARG A 1 96 ? -14.440 10.097 0.560 1.00 90.44 96 ARG A N 1
ATOM 787 C CA . ARG A 1 96 ? -14.392 8.919 -0.329 1.00 90.44 96 ARG A CA 1
ATOM 788 C C . ARG A 1 96 ? -15.108 9.129 -1.665 1.00 90.44 96 ARG A C 1
ATOM 790 O O . ARG A 1 96 ? -14.651 8.589 -2.666 1.00 90.44 96 ARG A O 1
ATOM 797 N N . ASN A 1 97 ? -16.164 9.943 -1.685 1.00 77.31 97 ASN A N 1
ATOM 798 C CA . ASN A 1 97 ? -17.059 10.137 -2.837 1.00 77.31 97 ASN A CA 1
ATOM 799 C C . ASN A 1 97 ? -16.910 11.512 -3.518 1.00 77.31 97 ASN A C 1
ATOM 801 O O . ASN A 1 97 ? -17.863 11.982 -4.136 1.00 77.31 97 ASN A O 1
ATOM 805 N N . LEU A 1 98 ? -15.757 12.168 -3.350 1.00 61.78 98 LEU A N 1
ATOM 806 C CA . LEU A 1 98 ? -15.405 13.378 -4.100 1.00 61.78 98 LEU A CA 1
ATOM 807 C C . LEU A 1 98 ? -14.903 13.030 -5.503 1.00 61.78 98 LEU A C 1
ATOM 809 O O . LEU A 1 98 ? -14.078 12.084 -5.606 1.00 61.78 98 LEU A O 1
#